Protein AF-A0A3C0IZK3-F1 (afdb_monomer_lite)

Foldseek 3Di:
DDDPPVPVVCVVVVVVVVVVLVVCCVVPVDNDDAAEDEQEQFDDPVHNVVSVVVLVVCVVVDVRHHYDYDDDPDSVVCVVVVRD

Radius of gyration: 18.93 Å; chains: 1; bounding box: 43×43×40 Å

Structure (mmCIF, N/CA/C/O backbone):
data_AF-A0A3C0IZK3-F1
#
_entry.id   AF-A0A3C0IZK3-F1
#
loop_
_atom_site.group_PDB
_atom_site.id
_atom_site.type_symbol
_atom_site.label_atom_id
_atom_site.label_alt_id
_atom_site.label_comp_id
_atom_site.label_asym_id
_atom_site.label_entity_id
_atom_site.label_seq_id
_atom_site.pdbx_PDB_ins_code
_atom_site.Cartn_x
_atom_site.Cartn_y
_atom_site.Cartn_z
_atom_site.occupancy
_atom_site.B_iso_or_equiv
_atom_site.auth_seq_id
_atom_site.auth_comp_id
_atom_site.auth_asym_id
_atom_site.auth_atom_id
_atom_site.pdbx_PDB_model_num
ATOM 1 N N . MET A 1 1 ? -24.061 30.335 -12.418 1.00 44.53 1 MET A N 1
ATOM 2 C CA . MET A 1 1 ? -24.511 29.629 -11.199 1.00 44.53 1 MET A CA 1
ATOM 3 C C . MET A 1 1 ? -24.746 28.176 -11.591 1.00 44.53 1 MET A C 1
ATOM 5 O O . MET A 1 1 ? -25.729 27.895 -12.252 1.00 44.53 1 MET A O 1
ATOM 9 N N . GLY A 1 2 ? -23.771 27.292 -11.370 1.00 50.38 2 GLY A N 1
ATOM 10 C CA . GLY A 1 2 ? -23.757 25.955 -11.988 1.00 50.38 2 GLY A CA 1
ATOM 11 C C . GLY A 1 2 ? -22.787 24.993 -11.308 1.00 50.38 2 GLY A C 1
ATOM 12 O O . GLY A 1 2 ? -21.995 24.348 -11.981 1.00 50.38 2 GLY A O 1
ATOM 13 N N . ARG A 1 3 ? -22.786 24.957 -9.969 1.00 53.22 3 ARG A N 1
ATOM 14 C CA . ARG A 1 3 ? -21.851 24.134 -9.179 1.00 53.22 3 ARG A CA 1
ATOM 15 C C . ARG A 1 3 ? -22.498 23.045 -8.312 1.00 53.22 3 ARG A C 1
ATOM 17 O O . ARG A 1 3 ? -21.771 22.263 -7.719 1.00 53.22 3 ARG A O 1
ATOM 24 N N . ASP A 1 4 ? -23.825 22.893 -8.328 1.00 54.28 4 ASP A N 1
ATOM 25 C CA . ASP A 1 4 ? -24.508 22.095 -7.288 1.00 54.28 4 ASP A CA 1
ATOM 26 C C . ASP A 1 4 ? -25.154 20.783 -7.769 1.00 54.28 4 ASP A C 1
ATOM 28 O O . ASP A 1 4 ? -25.784 20.076 -6.977 1.00 54.28 4 ASP A O 1
ATOM 32 N N . ALA A 1 5 ? -25.009 20.425 -9.048 1.00 51.97 5 ALA A N 1
ATOM 33 C CA . ALA A 1 5 ? -25.557 19.172 -9.582 1.00 51.97 5 ALA A CA 1
ATOM 34 C C . ALA A 1 5 ? -24.649 17.951 -9.317 1.00 51.97 5 ALA A C 1
ATOM 36 O O . ALA A 1 5 ? -25.147 16.838 -9.195 1.00 51.97 5 ALA A O 1
ATOM 37 N N . GLY A 1 6 ? -23.334 18.153 -9.157 1.00 46.84 6 GLY A N 1
ATOM 38 C CA . GLY A 1 6 ? -22.366 17.072 -8.911 1.00 46.84 6 GLY A CA 1
ATOM 39 C C . GLY A 1 6 ? -22.212 16.644 -7.445 1.00 46.84 6 GLY A C 1
ATOM 40 O O . GLY A 1 6 ? -21.575 15.635 -7.176 1.00 46.84 6 GLY A O 1
ATOM 41 N N . ALA A 1 7 ? -22.777 17.391 -6.488 1.00 53.81 7 ALA A N 1
ATOM 42 C CA . ALA A 1 7 ? -22.608 17.120 -5.055 1.00 53.81 7 ALA A CA 1
ATOM 43 C C . ALA A 1 7 ? -23.693 16.195 -4.466 1.00 53.81 7 ALA A C 1
ATOM 45 O O . ALA A 1 7 ? -23.456 15.507 -3.476 1.00 53.81 7 ALA A O 1
ATOM 46 N N . ARG A 1 8 ? -24.891 16.157 -5.069 1.00 51.56 8 ARG A N 1
ATOM 47 C CA . ARG A 1 8 ? -26.062 15.459 -4.503 1.00 51.56 8 ARG A CA 1
ATOM 48 C C . ARG A 1 8 ? -26.087 13.951 -4.766 1.00 51.56 8 ARG A C 1
ATOM 50 O O . ARG A 1 8 ? -26.681 13.225 -3.978 1.00 51.56 8 ARG A O 1
ATOM 57 N N . ALA A 1 9 ? -25.392 13.472 -5.799 1.00 53.91 9 ALA A N 1
ATOM 58 C CA . ALA A 1 9 ? -25.248 12.039 -6.085 1.00 53.91 9 ALA A CA 1
ATOM 59 C C . ALA A 1 9 ? -24.342 11.299 -5.074 1.00 53.91 9 ALA A C 1
ATOM 61 O O . ALA A 1 9 ? -24.252 10.076 -5.102 1.00 53.91 9 ALA A O 1
ATOM 62 N N . ASN A 1 10 ? -23.691 12.028 -4.161 1.00 62.62 10 ASN A N 1
ATOM 63 C CA . ASN A 1 10 ? -22.556 11.514 -3.391 1.00 62.62 10 ASN A CA 1
ATOM 64 C C . ASN A 1 10 ? -22.919 11.191 -1.932 1.00 62.62 10 ASN A C 1
ATOM 66 O O . ASN A 1 10 ? -22.209 10.436 -1.276 1.00 62.62 10 ASN A O 1
ATOM 70 N N . GLY A 1 11 ? -24.021 11.749 -1.413 1.00 74.00 11 GLY A N 1
ATOM 71 C CA . GLY A 1 11 ? -24.396 11.612 -0.001 1.00 74.00 11 GLY A CA 1
ATOM 72 C C . GLY A 1 11 ? -24.849 10.200 0.373 1.00 74.00 11 GLY A C 1
ATOM 73 O O . GLY A 1 11 ? -24.391 9.654 1.371 1.00 74.00 11 GLY A O 1
ATOM 74 N N . MET A 1 12 ? -25.700 9.579 -0.452 1.00 84.62 12 MET A N 1
ATOM 75 C CA . MET A 1 12 ? -26.169 8.210 -0.203 1.00 84.62 12 MET A CA 1
ATOM 76 C C . MET A 1 12 ? -25.027 7.191 -0.328 1.00 84.62 12 MET A C 1
ATOM 78 O O . MET A 1 12 ? -24.924 6.284 0.492 1.00 84.62 12 MET A O 1
ATOM 82 N N . THR A 1 13 ? -24.129 7.380 -1.300 1.00 89.38 13 THR A N 1
ATOM 83 C CA . THR A 1 13 ? -22.926 6.551 -1.467 1.00 89.38 13 THR A CA 1
ATOM 84 C C . THR A 1 13 ? -22.005 6.652 -0.253 1.00 89.38 13 THR A C 1
ATOM 86 O O . THR A 1 13 ? -21.590 5.625 0.268 1.00 89.38 13 THR A O 1
ATOM 89 N N . ALA A 1 14 ? -21.763 7.862 0.263 1.00 87.56 14 ALA A N 1
ATOM 90 C CA . ALA A 1 14 ? -20.938 8.058 1.455 1.00 87.56 14 ALA A CA 1
ATOM 91 C C . ALA A 1 14 ? -21.534 7.391 2.708 1.00 87.56 14 ALA A C 1
ATOM 93 O O . ALA A 1 14 ? -20.806 6.801 3.502 1.00 87.56 14 ALA A O 1
ATOM 94 N N . VAL A 1 15 ? -22.860 7.444 2.875 1.00 90.94 15 VAL A N 1
ATOM 95 C CA . VAL A 1 15 ? -23.550 6.744 3.969 1.00 90.94 15 VAL A CA 1
ATOM 96 C C . VAL A 1 15 ? -23.438 5.225 3.799 1.00 90.94 15 VAL A C 1
ATOM 98 O O . VAL A 1 15 ? -23.141 4.524 4.763 1.00 90.94 15 VAL A O 1
ATOM 101 N N . ALA A 1 16 ? -23.615 4.705 2.582 1.00 93.00 16 ALA A N 1
ATOM 102 C CA . ALA A 1 16 ? -23.465 3.279 2.294 1.00 93.00 16 ALA A CA 1
ATOM 103 C C . ALA A 1 16 ? -22.027 2.775 2.520 1.00 93.00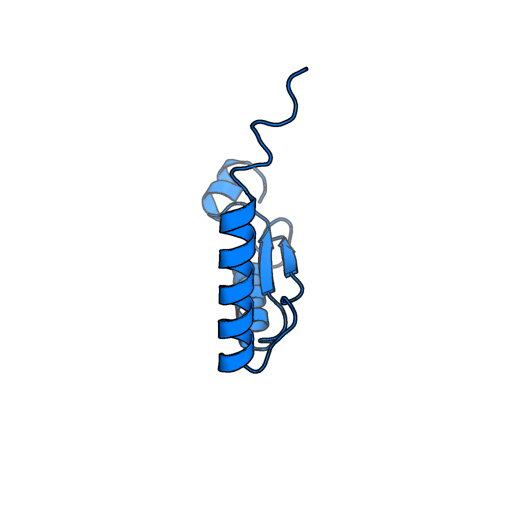 16 ALA A C 1
ATOM 105 O O . ALA A 1 16 ? -21.838 1.688 3.066 1.00 93.00 16 ALA A O 1
ATOM 106 N N . ASP A 1 17 ? -21.018 3.561 2.133 1.00 89.06 17 ASP A N 1
ATOM 107 C CA . ASP A 1 17 ? -19.607 3.281 2.415 1.00 89.06 17 ASP A CA 1
ATOM 108 C C . ASP A 1 17 ? -19.348 3.220 3.924 1.00 89.06 17 ASP A C 1
ATOM 110 O O . ASP A 1 17 ? -18.729 2.271 4.397 1.00 89.06 17 ASP A O 1
ATOM 114 N N . LEU A 1 18 ? -19.888 4.175 4.688 1.00 89.12 18 LEU A N 1
ATOM 115 C CA . LEU A 1 18 ? -19.740 4.209 6.142 1.00 89.12 18 LEU A CA 1
ATOM 116 C C . LEU A 1 18 ? -20.335 2.964 6.816 1.00 89.12 18 LEU A C 1
ATOM 118 O O . LEU A 1 18 ? -19.679 2.348 7.653 1.00 89.12 18 LEU A O 1
ATOM 122 N N . PHE A 1 19 ? -21.557 2.563 6.449 1.00 93.00 19 PHE A N 1
ATOM 123 C CA . PHE A 1 19 ? -22.171 1.352 7.007 1.00 93.00 19 PHE A CA 1
ATOM 124 C C . PHE A 1 19 ? -21.382 0.085 6.661 1.00 93.00 19 PHE A C 1
ATOM 126 O O . PHE A 1 19 ? -21.282 -0.818 7.491 1.00 93.00 19 PHE A O 1
ATOM 133 N N . ARG A 1 20 ? -20.787 0.022 5.464 1.00 90.31 20 ARG A N 1
ATOM 134 C CA . ARG A 1 20 ? -19.916 -1.090 5.065 1.00 90.31 20 ARG A CA 1
ATOM 135 C C . ARG A 1 20 ? -18.648 -1.146 5.916 1.00 90.31 20 ARG A C 1
ATOM 137 O O . ARG A 1 20 ? -18.309 -2.215 6.407 1.00 90.31 20 ARG A O 1
ATOM 144 N N . GLU A 1 21 ? -17.990 -0.008 6.125 1.00 87.75 21 GLU A N 1
ATOM 145 C CA . GLU A 1 21 ? -16.797 0.084 6.977 1.00 87.75 21 GLU A CA 1
ATOM 146 C C . GLU A 1 21 ? -17.101 -0.302 8.430 1.00 87.75 21 GLU A C 1
ATOM 148 O O . GLU A 1 21 ? -16.310 -0.996 9.064 1.00 87.75 21 GLU A O 1
ATOM 153 N N . MET A 1 22 ? -18.270 0.086 8.954 1.00 90.25 22 MET A N 1
ATOM 154 C CA . MET A 1 22 ? -18.722 -0.350 10.279 1.00 90.25 22 MET A CA 1
ATOM 155 C C . MET A 1 22 ? -18.917 -1.868 10.345 1.00 90.25 22 MET A C 1
ATOM 157 O O . MET A 1 22 ? -18.479 -2.488 11.311 1.00 90.25 22 MET A O 1
ATOM 161 N N . ALA A 1 23 ? -19.551 -2.471 9.335 1.00 91.94 23 ALA A N 1
ATOM 162 C CA . ALA A 1 23 ? -19.755 -3.917 9.282 1.00 91.94 23 ALA A CA 1
ATOM 163 C C . ALA A 1 23 ? -18.420 -4.677 9.230 1.00 91.94 23 ALA A C 1
ATOM 165 O O . ALA A 1 23 ? -18.210 -5.592 10.023 1.00 91.94 23 ALA A O 1
ATOM 166 N N . GLU A 1 24 ? -17.492 -4.245 8.373 1.00 88.12 24 GLU A N 1
ATOM 167 C CA . GLU A 1 24 ? -16.150 -4.829 8.267 1.00 88.12 24 GLU A CA 1
ATOM 168 C C . GLU A 1 24 ? -15.362 -4.681 9.579 1.00 88.12 24 GLU A C 1
ATOM 170 O O . GLU A 1 24 ? -14.709 -5.625 10.031 1.00 88.12 24 GLU A O 1
ATOM 175 N N . GLY A 1 25 ? -15.468 -3.525 10.244 1.00 88.00 25 GLY A N 1
ATOM 176 C CA . GLY A 1 25 ? -14.845 -3.288 11.545 1.00 88.00 25 GLY A CA 1
ATOM 177 C C . GLY A 1 25 ? -15.405 -4.178 12.655 1.00 88.00 25 GLY A C 1
ATOM 178 O O . GLY A 1 25 ? -14.637 -4.687 13.469 1.00 88.00 25 GLY A O 1
ATOM 179 N N . LEU A 1 26 ? -16.719 -4.422 12.668 1.00 91.00 26 LEU A N 1
ATOM 180 C CA . LEU A 1 26 ? -17.360 -5.335 13.621 1.00 91.00 26 LEU A CA 1
ATOM 181 C C . LEU A 1 26 ? -17.005 -6.806 13.357 1.00 91.00 26 LEU A C 1
ATOM 183 O O . LEU A 1 26 ? -16.824 -7.559 14.309 1.00 91.00 26 LEU A O 1
ATOM 187 N N . GLU A 1 27 ? -16.889 -7.212 12.092 1.00 89.94 27 GLU A N 1
ATOM 188 C CA . GLU A 1 27 ? -16.544 -8.584 11.700 1.00 89.94 27 GLU A CA 1
ATOM 189 C C . GLU A 1 27 ? -15.071 -8.917 11.980 1.00 89.94 27 GLU A C 1
ATOM 191 O O . GLU A 1 27 ? -14.748 -10.008 12.448 1.00 89.94 27 GLU A O 1
ATOM 196 N N . THR A 1 28 ? -14.167 -7.973 11.707 1.00 84.94 28 THR A N 1
ATOM 197 C CA . THR A 1 28 ? -12.714 -8.220 11.719 1.00 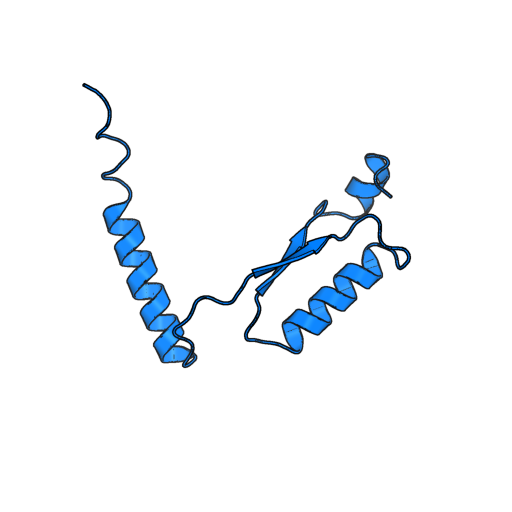84.94 28 THR A CA 1
ATOM 198 C C . THR A 1 28 ? -11.991 -7.629 12.931 1.00 84.94 28 THR A C 1
ATOM 200 O O . THR A 1 28 ? -10.815 -7.925 13.148 1.00 84.94 28 THR A O 1
ATOM 203 N N . GLY A 1 29 ? -12.653 -6.757 13.700 1.00 84.94 29 GLY A N 1
ATOM 204 C CA . GLY A 1 29 ? -12.035 -5.937 14.746 1.00 84.94 29 GLY A CA 1
ATOM 205 C C . GLY A 1 29 ? -11.166 -4.790 14.211 1.00 84.94 29 GLY A C 1
ATOM 206 O O . GLY A 1 29 ? -10.481 -4.127 14.992 1.00 84.94 29 GLY A O 1
ATOM 207 N N . ARG A 1 30 ? -11.156 -4.545 12.892 1.00 77.88 30 ARG A N 1
ATOM 208 C CA . ARG A 1 30 ? -10.296 -3.547 12.237 1.00 77.88 30 ARG A CA 1
ATOM 209 C C . ARG A 1 30 ? -11.094 -2.317 11.823 1.00 77.88 30 ARG A C 1
ATOM 211 O O . ARG A 1 30 ? -11.731 -2.292 10.780 1.00 77.88 30 ARG A O 1
ATOM 218 N N . PHE A 1 31 ? -11.011 -1.263 12.627 1.00 74.50 31 PHE A N 1
ATOM 219 C CA . PHE A 1 31 ? -11.757 -0.015 12.408 1.00 74.50 31 PHE A CA 1
ATOM 220 C C . PHE A 1 31 ? -10.999 1.037 11.583 1.00 74.50 31 PHE A C 1
ATOM 222 O O . PHE A 1 31 ? -11.546 2.094 11.277 1.00 74.50 31 PHE A O 1
ATOM 229 N N . VAL A 1 32 ? -9.735 0.780 11.233 1.00 71.56 32 VAL A N 1
ATOM 230 C CA . VAL A 1 32 ? -8.890 1.714 10.477 1.00 71.56 32 VAL A CA 1
ATOM 231 C C . VAL A 1 32 ? -8.662 1.170 9.071 1.00 71.56 32 VAL A C 1
ATOM 233 O O . VAL A 1 32 ? -8.334 -0.004 8.899 1.00 71.56 32 VAL A O 1
ATOM 236 N N . ARG A 1 33 ? -8.792 2.036 8.058 1.00 73.50 33 ARG A N 1
ATOM 237 C CA . ARG A 1 33 ? -8.461 1.689 6.669 1.00 73.50 33 ARG A CA 1
ATOM 238 C C . ARG A 1 33 ? -6.996 1.243 6.575 1.00 73.50 33 ARG A C 1
ATOM 240 O O . ARG A 1 33 ? -6.102 1.959 7.024 1.00 73.50 33 ARG A O 1
ATOM 247 N N . ARG A 1 34 ? -6.750 0.085 5.953 1.00 82.81 34 ARG A N 1
ATOM 248 C CA . ARG A 1 34 ? -5.398 -0.473 5.765 1.00 82.81 34 ARG A CA 1
ATOM 249 C C . ARG A 1 34 ? -4.519 0.501 4.968 1.00 82.81 34 ARG A C 1
ATOM 251 O O . ARG A 1 34 ? -4.916 0.891 3.864 1.00 82.81 34 ARG A O 1
ATOM 258 N N . PRO A 1 35 ? -3.325 0.878 5.463 1.00 89.00 35 PRO A N 1
ATOM 259 C CA . PRO A 1 35 ? -2.362 1.635 4.673 1.00 89.00 35 PRO A CA 1
ATOM 260 C C . PRO A 1 35 ? -2.060 0.920 3.353 1.00 89.00 35 PRO A C 1
ATOM 262 O O . PRO A 1 35 ? -1.840 -0.293 3.329 1.00 89.00 35 PRO A O 1
ATOM 265 N N . ARG A 1 36 ? -2.062 1.672 2.248 1.00 93.00 36 ARG A N 1
ATOM 266 C CA . ARG A 1 36 ? -1.792 1.141 0.905 1.00 93.00 36 ARG A CA 1
ATOM 267 C C . ARG A 1 36 ? -0.311 1.284 0.585 1.00 93.00 36 ARG A C 1
ATOM 269 O O . ARG A 1 36 ? 0.214 2.393 0.627 1.00 93.00 36 ARG A O 1
ATOM 276 N N . VAL A 1 37 ? 0.338 0.180 0.231 1.00 94.44 37 VAL A N 1
ATOM 277 C CA . VAL A 1 37 ? 1.754 0.144 -0.155 1.00 94.44 37 VAL A CA 1
ATOM 278 C C . VAL A 1 37 ? 1.847 -0.196 -1.636 1.00 94.44 37 VAL A C 1
ATOM 280 O O . VAL A 1 37 ? 1.471 -1.292 -2.048 1.00 94.44 37 VAL A O 1
ATOM 283 N N . GLY A 1 38 ? 2.318 0.761 -2.434 1.00 94.56 38 GLY A N 1
ATOM 284 C CA . GLY A 1 38 ? 2.565 0.566 -3.861 1.00 94.56 38 GLY A CA 1
ATOM 285 C C . GLY A 1 38 ? 3.859 -0.210 -4.098 1.00 94.56 38 GLY A C 1
ATOM 286 O O . GLY A 1 38 ? 4.905 0.192 -3.596 1.00 94.56 38 GLY A O 1
ATOM 287 N N . VAL A 1 39 ? 3.796 -1.289 -4.875 1.00 93.50 39 VAL A N 1
ATOM 288 C CA . VAL A 1 39 ? 4.955 -2.087 -5.291 1.00 93.50 39 VAL A CA 1
ATOM 289 C C . VAL A 1 39 ? 5.099 -1.974 -6.799 1.00 93.50 39 VAL A C 1
ATOM 291 O O . VAL A 1 39 ? 4.273 -2.496 -7.548 1.00 93.50 39 VAL A O 1
ATOM 294 N N . THR A 1 40 ? 6.137 -1.273 -7.247 1.00 92.44 40 THR A N 1
ATOM 295 C CA . THR A 1 40 ? 6.427 -1.140 -8.675 1.00 92.44 40 THR A CA 1
ATOM 296 C C . THR A 1 40 ? 6.960 -2.458 -9.219 1.00 92.44 40 THR A C 1
ATOM 298 O O . THR A 1 40 ? 7.980 -2.948 -8.749 1.00 92.44 40 THR A O 1
ATOM 301 N N . VAL A 1 41 ? 6.267 -3.025 -10.206 1.00 89.31 41 VAL A N 1
ATOM 302 C CA . VAL A 1 41 ? 6.596 -4.342 -10.779 1.00 89.31 41 VAL A CA 1
ATOM 303 C C . VAL A 1 41 ? 7.770 -4.268 -11.764 1.00 89.31 41 VAL A C 1
ATOM 305 O O . VAL A 1 41 ? 8.522 -5.225 -11.911 1.00 89.31 41 VAL A O 1
ATOM 308 N N . LEU A 1 42 ? 7.941 -3.130 -12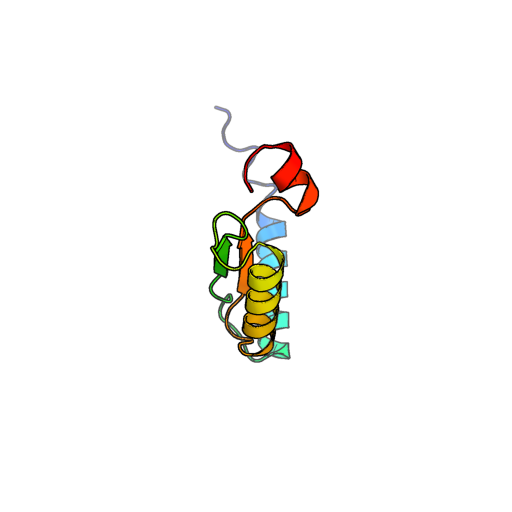.439 1.00 87.69 42 LEU A N 1
ATOM 309 C CA . LEU A 1 42 ? 8.955 -2.948 -13.480 1.00 87.69 42 LEU A CA 1
ATOM 310 C C . LEU A 1 42 ? 10.241 -2.308 -12.955 1.00 87.69 42 LEU A C 1
ATOM 312 O O . LEU A 1 42 ? 10.213 -1.543 -11.991 1.00 87.69 42 LEU A O 1
ATOM 316 N N . GLY A 1 43 ? 11.353 -2.576 -13.644 1.00 83.94 43 GLY A N 1
ATOM 317 C CA . GLY A 1 43 ? 12.661 -1.983 -13.347 1.00 83.94 43 GLY A CA 1
ATOM 318 C C . GLY A 1 43 ? 13.399 -2.612 -12.162 1.00 83.94 43 GLY A C 1
ATOM 319 O O . GLY A 1 43 ? 14.382 -2.046 -11.693 1.00 83.94 43 GLY A O 1
ATOM 320 N N . SER A 1 44 ? 12.935 -3.761 -11.664 1.00 86.81 44 SER A N 1
ATOM 321 C CA . SER A 1 44 ? 13.642 -4.541 -10.645 1.00 86.81 44 SER A CA 1
ATOM 322 C C . SER A 1 44 ? 14.664 -5.490 -11.273 1.00 86.81 44 SER A C 1
ATOM 324 O O . SER A 1 44 ? 14.351 -6.182 -12.239 1.00 86.81 44 SER A O 1
ATOM 326 N N . GLU A 1 45 ? 15.845 -5.601 -10.661 1.00 90.81 45 GLU A N 1
ATOM 327 C CA . GLU A 1 45 ? 16.909 -6.546 -11.048 1.00 90.81 45 GLU A CA 1
ATOM 328 C C . GLU A 1 45 ? 16.489 -8.020 -10.924 1.00 90.81 45 GLU A C 1
ATOM 330 O O . GLU A 1 45 ? 17.083 -8.894 -11.551 1.00 90.81 45 GLU A O 1
ATOM 335 N N . HIS A 1 46 ? 15.454 -8.303 -10.127 1.00 85.81 46 HIS A N 1
ATOM 336 C CA . HIS A 1 46 ? 14.922 -9.652 -9.927 1.00 85.81 46 HIS A CA 1
ATOM 337 C C . HIS A 1 46 ? 13.825 -10.036 -10.930 1.00 85.81 46 HIS A C 1
ATOM 339 O O . HIS A 1 46 ? 13.381 -11.182 -10.937 1.00 85.81 46 HIS A O 1
ATOM 345 N N . GLY A 1 47 ? 13.408 -9.105 -11.789 1.00 87.38 47 GLY A N 1
ATOM 346 C CA . GLY A 1 47 ? 12.357 -9.316 -12.778 1.00 87.38 47 GLY A CA 1
ATOM 347 C C . GLY A 1 47 ? 10.927 -9.180 -12.220 1.00 87.38 47 GLY A C 1
ATOM 348 O O . GLY A 1 47 ? 10.703 -9.306 -11.012 1.00 87.38 47 GLY A O 1
ATOM 349 N N . PRO A 1 48 ? 9.936 -8.912 -13.092 1.00 86.38 48 PRO A N 1
ATOM 350 C CA . PRO A 1 48 ? 8.534 -8.717 -12.710 1.00 86.38 48 PRO A CA 1
ATOM 351 C C . PRO A 1 48 ? 7.933 -9.866 -11.897 1.00 86.38 48 PRO A C 1
ATOM 353 O O . PRO A 1 48 ? 7.203 -9.634 -10.934 1.00 86.38 48 PRO A O 1
ATOM 356 N N . GLU A 1 49 ? 8.239 -11.106 -12.275 1.00 88.25 49 GLU A N 1
ATOM 357 C CA . GLU A 1 49 ? 7.653 -12.311 -11.696 1.00 88.25 49 GLU A CA 1
ATOM 358 C C . GLU A 1 49 ? 8.030 -12.466 -10.212 1.00 88.25 49 GLU A C 1
ATOM 360 O O . GLU A 1 49 ? 7.162 -12.722 -9.372 1.00 88.25 49 GLU A O 1
ATOM 365 N N . GLU A 1 50 ? 9.297 -12.225 -9.859 1.00 92.06 50 GLU A N 1
ATOM 366 C CA . GLU A 1 50 ? 9.749 -12.290 -8.464 1.00 92.06 50 GLU A CA 1
ATOM 367 C C . GLU A 1 50 ? 9.213 -11.123 -7.626 1.00 92.06 50 GLU A C 1
ATOM 369 O O . GLU A 1 50 ? 8.882 -11.312 -6.453 1.00 92.06 50 GLU A O 1
ATOM 374 N N . ILE A 1 51 ? 9.045 -9.931 -8.213 1.00 93.19 51 ILE A N 1
ATOM 375 C CA . ILE A 1 51 ? 8.429 -8.798 -7.506 1.00 93.19 51 ILE A CA 1
ATOM 376 C C . ILE A 1 51 ? 6.965 -9.082 -7.171 1.00 93.19 51 ILE A C 1
ATOM 378 O O . ILE A 1 51 ? 6.537 -8.841 -6.039 1.00 93.19 51 ILE A O 1
ATOM 382 N N . VAL A 1 52 ? 6.201 -9.630 -8.120 1.00 92.62 52 VAL A N 1
ATOM 383 C CA . VAL A 1 52 ? 4.807 -10.032 -7.885 1.00 92.62 52 VAL A CA 1
ATOM 384 C C . VAL A 1 52 ? 4.741 -11.095 -6.792 1.00 92.62 52 VAL A C 1
ATOM 386 O O . VAL A 1 52 ? 3.979 -10.949 -5.836 1.00 92.62 52 VAL A O 1
ATOM 389 N N . ARG A 1 53 ? 5.598 -12.117 -6.862 1.00 94.00 53 ARG A N 1
ATOM 390 C CA . ARG A 1 53 ? 5.676 -13.162 -5.837 1.00 94.00 53 ARG A CA 1
ATOM 391 C C . ARG A 1 53 ? 5.997 -12.594 -4.451 1.00 94.00 53 ARG A C 1
ATOM 393 O O . ARG A 1 53 ? 5.353 -12.963 -3.469 1.00 94.00 53 ARG A O 1
ATOM 400 N N . GLY A 1 54 ? 6.957 -11.676 -4.352 1.00 94.31 54 GLY A N 1
ATOM 401 C CA . GLY A 1 54 ? 7.291 -10.992 -3.100 1.00 94.31 54 GLY A CA 1
ATOM 402 C C . GLY A 1 54 ? 6.123 -10.169 -2.546 1.00 94.31 54 GLY A C 1
ATOM 403 O O . GLY A 1 54 ? 5.833 -10.224 -1.349 1.00 94.31 54 GLY A O 1
ATOM 404 N N . ALA A 1 55 ? 5.402 -9.462 -3.419 1.00 94.25 55 ALA A N 1
ATOM 405 C CA . ALA A 1 55 ? 4.211 -8.698 -3.062 1.00 94.25 55 ALA A CA 1
ATOM 406 C C . ALA A 1 55 ? 3.080 -9.595 -2.522 1.00 94.25 55 ALA A C 1
ATOM 408 O O . ALA A 1 55 ? 2.445 -9.251 -1.522 1.00 94.25 55 ALA A O 1
ATOM 409 N N . GLU A 1 56 ? 2.861 -10.767 -3.124 1.00 94.31 56 GLU A N 1
ATOM 410 C CA . GLU A 1 56 ? 1.897 -11.758 -2.634 1.00 94.31 56 GLU A CA 1
ATOM 411 C C . GLU A 1 56 ? 2.280 -12.315 -1.260 1.00 94.31 56 GLU A C 1
ATOM 413 O O . GLU A 1 56 ? 1.426 -12.427 -0.375 1.00 94.31 56 GLU A O 1
ATOM 418 N N . LEU A 1 57 ? 3.561 -12.646 -1.057 1.00 96.56 57 LEU A N 1
ATOM 419 C CA . LEU A 1 57 ? 4.067 -13.106 0.238 1.00 96.56 57 LEU A CA 1
ATOM 420 C C . LEU A 1 57 ? 3.854 -12.041 1.320 1.00 96.56 57 LEU A C 1
ATOM 422 O O . LEU A 1 57 ? 3.354 -12.362 2.398 1.00 96.56 57 LEU A O 1
ATOM 426 N N . ALA A 1 58 ? 4.153 -10.775 1.021 1.00 94.56 58 ALA A N 1
ATOM 427 C CA . ALA A 1 58 ? 3.933 -9.662 1.941 1.00 94.56 58 ALA A CA 1
ATOM 428 C C . ALA A 1 58 ? 2.443 -9.473 2.281 1.00 94.56 58 ALA A C 1
ATOM 430 O O . ALA A 1 58 ? 2.095 -9.310 3.450 1.00 94.56 58 ALA A O 1
ATOM 431 N N . ALA A 1 59 ? 1.556 -9.560 1.284 1.00 93.25 59 ALA A N 1
ATOM 432 C CA . ALA A 1 59 ? 0.111 -9.443 1.482 1.00 93.25 59 ALA A CA 1
ATOM 433 C C . ALA A 1 59 ? -0.466 -10.571 2.356 1.00 93.25 59 ALA A C 1
ATOM 435 O O . ALA A 1 59 ? -1.392 -10.339 3.134 1.00 93.25 59 ALA A O 1
ATOM 436 N N . ARG A 1 60 ? 0.083 -11.790 2.241 1.00 93.56 60 ARG A N 1
ATOM 437 C CA . ARG A 1 60 ? -0.296 -12.945 3.074 1.00 93.56 60 ARG A CA 1
ATOM 438 C C . ARG A 1 60 ? 0.266 -12.847 4.490 1.00 93.56 60 ARG A C 1
ATOM 440 O O . ARG A 1 60 ? -0.423 -13.209 5.437 1.00 93.56 60 ARG A O 1
ATOM 447 N N . ALA A 1 61 ? 1.505 -12.381 4.627 1.00 95.12 61 ALA A N 1
ATOM 448 C CA . ALA A 1 61 ? 2.190 -12.285 5.912 1.00 95.12 61 ALA A CA 1
ATOM 449 C C . ALA A 1 61 ? 1.668 -11.136 6.783 1.00 95.12 61 ALA A C 1
ATOM 451 O O . ALA A 1 61 ? 1.728 -11.224 8.008 1.00 95.12 61 ALA A O 1
ATOM 452 N N . ASN A 1 62 ? 1.162 -10.062 6.172 1.00 89.44 62 ASN A N 1
ATOM 453 C CA . ASN A 1 62 ? 0.714 -8.881 6.893 1.00 89.44 62 ASN A CA 1
ATOM 454 C C . ASN A 1 62 ? -0.687 -8.445 6.448 1.00 89.44 62 ASN A C 1
ATOM 456 O O . ASN A 1 62 ? -0.889 -7.764 5.440 1.00 89.44 62 ASN A O 1
ATOM 460 N N . ALA A 1 63 ? -1.669 -8.815 7.266 1.00 84.62 63 ALA A N 1
ATOM 461 C CA . ALA A 1 63 ? -3.069 -8.504 7.039 1.00 84.62 63 ALA A CA 1
ATOM 462 C C . ALA A 1 63 ? -3.456 -7.057 7.416 1.00 84.62 63 ALA A C 1
ATOM 464 O O . ALA A 1 63 ? -4.616 -6.690 7.232 1.00 84.62 63 ALA A O 1
ATOM 465 N N . ASP A 1 64 ? -2.516 -6.231 7.883 1.00 87.00 64 ASP A N 1
ATOM 466 C CA . ASP A 1 64 ? -2.761 -4.831 8.251 1.00 87.00 64 ASP A CA 1
ATOM 467 C C . ASP A 1 64 ? -2.398 -3.852 7.124 1.00 87.00 64 ASP A C 1
ATOM 469 O O . ASP A 1 64 ? -2.842 -2.706 7.128 1.00 87.00 64 ASP A O 1
ATOM 473 N N . VAL A 1 65 ? -1.666 -4.299 6.097 1.00 89.38 65 VAL A N 1
ATOM 474 C CA . VAL A 1 65 ? -1.273 -3.470 4.940 1.00 89.38 65 VAL A CA 1
ATOM 475 C C . VAL A 1 65 ? -1.923 -3.956 3.656 1.00 89.38 65 VAL A C 1
ATOM 477 O O . VAL A 1 65 ? -2.005 -5.154 3.410 1.00 89.38 65 VAL A O 1
ATOM 480 N N . GLN A 1 66 ? -2.397 -3.045 2.813 1.00 91.69 66 GLN A N 1
ATOM 481 C CA . GLN A 1 66 ? -2.899 -3.390 1.487 1.00 91.69 66 GLN A CA 1
ATOM 482 C C . GLN A 1 66 ? -1.776 -3.215 0.463 1.00 91.69 66 GLN A C 1
ATOM 484 O O . GLN A 1 66 ? -1.413 -2.091 0.117 1.00 91.69 66 GLN A O 1
ATOM 489 N N . VAL A 1 67 ? -1.239 -4.325 -0.039 1.00 94.19 67 VAL A N 1
ATOM 490 C CA . VAL A 1 67 ? -0.249 -4.304 -1.122 1.00 94.19 67 VAL A CA 1
ATOM 491 C C . VAL A 1 67 ? -0.956 -4.015 -2.446 1.00 94.19 67 VAL A C 1
ATOM 493 O O . VAL A 1 67 ? -1.970 -4.634 -2.767 1.00 94.19 67 VAL A O 1
ATOM 496 N N . VAL A 1 68 ? -0.439 -3.051 -3.205 1.00 94.31 68 VAL A N 1
ATOM 497 C CA . VAL A 1 68 ? -0.977 -2.624 -4.500 1.00 94.31 68 VAL A CA 1
ATOM 498 C C . VAL A 1 68 ? 0.140 -2.701 -5.528 1.00 94.31 68 VAL A C 1
ATOM 500 O O . VAL A 1 68 ? 1.133 -1.990 -5.410 1.00 94.31 68 VAL A O 1
ATOM 503 N N . LEU A 1 69 ? -0.019 -3.534 -6.552 1.00 92.44 69 LEU A N 1
ATOM 504 C CA . LEU A 1 69 ? 0.937 -3.583 -7.655 1.00 92.44 69 LEU A CA 1
ATOM 505 C C . LEU A 1 69 ? 0.800 -2.333 -8.533 1.00 92.44 69 LEU A C 1
ATOM 507 O O . LEU A 1 69 ? -0.308 -1.925 -8.884 1.00 92.44 69 LEU A O 1
ATOM 511 N N . VAL A 1 70 ? 1.934 -1.733 -8.884 1.00 91.19 70 VAL A N 1
ATOM 512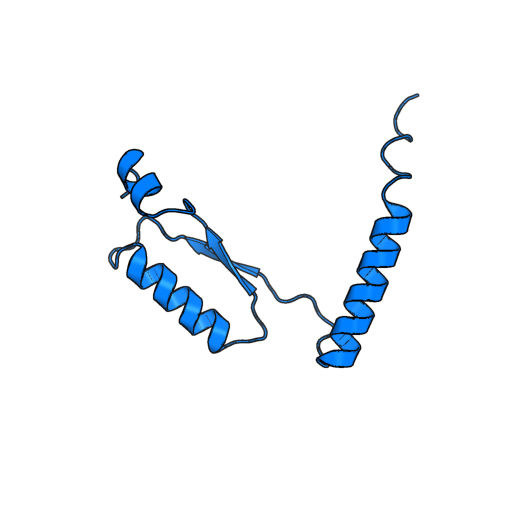 C CA . VAL A 1 70 ? 2.036 -0.565 -9.762 1.00 91.19 70 VAL A CA 1
ATOM 513 C C . VAL A 1 70 ? 2.837 -0.968 -10.995 1.00 91.19 70 VAL A C 1
ATOM 515 O O . VAL A 1 70 ? 4.027 -1.262 -10.921 1.00 91.19 70 VAL A O 1
ATOM 518 N N . GLY A 1 71 ? 2.177 -1.010 -12.145 1.00 78.88 71 GLY A N 1
ATOM 519 C CA . GLY A 1 71 ? 2.776 -1.479 -13.390 1.00 78.88 71 GLY A CA 1
ATOM 520 C C . GLY A 1 71 ? 1.724 -2.067 -14.329 1.00 78.88 71 GLY A C 1
ATOM 521 O O . GLY A 1 71 ? 0.544 -2.116 -13.971 1.00 78.88 71 GLY A O 1
ATOM 522 N N . PRO A 1 72 ? 2.116 -2.474 -15.546 1.00 69.88 72 PRO A N 1
ATOM 523 C CA . PRO A 1 72 ? 1.210 -3.130 -16.476 1.00 69.88 72 PRO A CA 1
ATOM 524 C C . PRO A 1 72 ? 0.657 -4.410 -15.848 1.00 69.88 72 PRO A C 1
ATOM 526 O O . PRO A 1 72 ? 1.389 -5.188 -15.244 1.00 69.88 72 PRO A O 1
ATOM 529 N N . ALA A 1 73 ? -0.651 -4.615 -16.013 1.00 55.28 73 ALA A N 1
ATOM 530 C CA . ALA A 1 73 ? -1.372 -5.774 -15.483 1.00 55.28 73 ALA A CA 1
ATOM 531 C C . ALA A 1 73 ? -0.913 -7.112 -16.095 1.00 55.28 73 ALA A C 1
ATOM 533 O O . ALA A 1 73 ? -1.276 -8.170 -15.591 1.00 55.28 73 ALA A O 1
ATOM 534 N N . ASP A 1 74 ? -0.135 -7.045 -17.176 1.00 62.84 74 ASP A N 1
ATOM 535 C CA . ASP A 1 74 ? 0.410 -8.177 -17.908 1.00 62.84 74 ASP A CA 1
ATOM 536 C C . ASP A 1 74 ? 1.923 -7.943 -18.135 1.00 62.84 74 ASP A C 1
ATOM 538 O O . ASP A 1 74 ? 2.291 -6.924 -18.741 1.00 62.84 74 ASP A O 1
ATOM 542 N N . PRO A 1 75 ? 2.803 -8.841 -17.650 1.00 57.38 75 PRO A N 1
ATOM 543 C CA . PRO A 1 75 ? 4.245 -8.788 -17.899 1.00 57.38 75 PRO A CA 1
ATOM 544 C C . PRO A 1 75 ? 4.602 -8.713 -19.391 1.00 57.38 75 PRO A C 1
ATOM 546 O O . PRO A 1 75 ? 5.561 -8.034 -19.765 1.00 57.38 75 PRO A O 1
ATOM 549 N N . ASP A 1 76 ? 3.806 -9.328 -20.266 1.00 58.50 76 ASP A N 1
ATOM 550 C CA . ASP A 1 76 ? 4.043 -9.310 -21.711 1.00 58.50 76 ASP A CA 1
ATOM 551 C C . ASP A 1 76 ? 3.650 -7.964 -22.340 1.00 58.50 76 ASP A C 1
ATOM 553 O O . ASP A 1 76 ? 4.318 -7.473 -23.258 1.00 58.50 76 ASP A O 1
ATOM 557 N N . ASN A 1 77 ? 2.654 -7.276 -21.774 1.00 57.03 77 ASN A N 1
ATOM 558 C CA . ASN A 1 77 ? 2.320 -5.894 -22.137 1.00 57.03 77 ASN A CA 1
ATOM 559 C C . ASN A 1 77 ? 3.416 -4.899 -21.691 1.00 57.03 77 ASN A C 1
ATOM 561 O O . ASN A 1 77 ? 3.568 -3.834 -22.291 1.00 57.03 77 ASN A O 1
ATOM 565 N N . ALA A 1 78 ? 4.225 -5.245 -20.680 1.00 54.31 78 ALA A N 1
ATOM 566 C CA . ALA A 1 78 ? 5.412 -4.474 -20.297 1.00 54.31 78 ALA A CA 1
ATOM 567 C C . ALA A 1 78 ? 6.537 -4.586 -21.336 1.00 54.31 78 ALA A C 1
ATOM 569 O O . ALA A 1 78 ? 7.091 -3.572 -21.774 1.00 54.31 78 ALA A O 1
ATOM 570 N N . ARG A 1 79 ? 6.832 -5.823 -21.762 1.00 56.66 79 ARG A N 1
ATOM 571 C CA . ARG A 1 79 ? 7.865 -6.140 -22.763 1.00 56.66 79 ARG A CA 1
ATOM 572 C C . ARG A 1 79 ? 7.558 -5.482 -24.108 1.00 56.66 79 ARG A C 1
ATOM 574 O O . ARG A 1 79 ? 8.434 -4.851 -24.693 1.00 56.66 79 ARG A O 1
ATOM 581 N N . GLY A 1 80 ? 6.297 -5.526 -24.550 1.00 56.84 80 GLY A N 1
ATOM 582 C CA . GLY A 1 80 ? 5.847 -4.889 -25.796 1.00 56.84 80 GLY A CA 1
ATOM 583 C C . GLY A 1 80 ? 5.960 -3.356 -25.823 1.00 56.84 80 GLY A C 1
ATOM 584 O O . GLY A 1 80 ? 5.917 -2.759 -26.896 1.00 56.84 80 GLY A O 1
ATOM 585 N N . ARG A 1 81 ? 6.131 -2.706 -24.663 1.00 58.94 81 ARG A N 1
ATOM 586 C CA . ARG A 1 81 ? 6.330 -1.252 -24.544 1.00 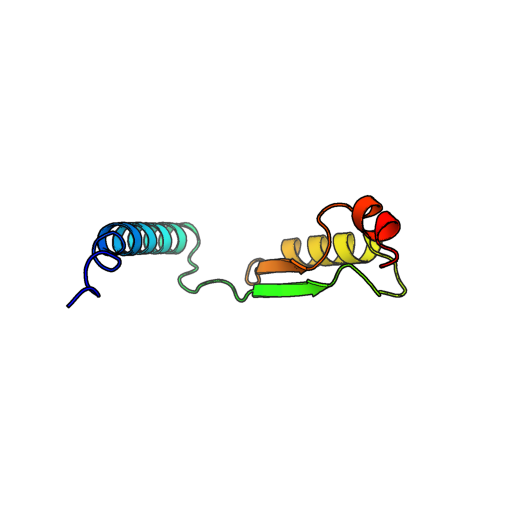58.94 81 ARG A CA 1
ATOM 587 C C . ARG A 1 81 ? 7.786 -0.846 -24.303 1.00 58.94 81 ARG A C 1
ATOM 589 O O . ARG A 1 81 ? 8.040 0.341 -24.116 1.00 58.94 81 ARG A O 1
ATOM 596 N N . GLY A 1 82 ? 8.726 -1.796 -24.309 1.00 54.09 82 GLY A N 1
ATOM 597 C CA . GLY A 1 82 ? 10.143 -1.525 -24.042 1.00 54.09 82 GLY A CA 1
ATOM 598 C C . GLY A 1 82 ? 10.412 -1.074 -22.603 1.00 54.09 82 GLY A C 1
ATOM 599 O O . GLY A 1 82 ? 11.336 -0.305 -22.369 1.00 54.09 82 GLY A O 1
ATOM 600 N N . LEU A 1 83 ? 9.567 -1.501 -21.658 1.00 53.34 83 LEU A N 1
ATOM 601 C CA . LEU A 1 83 ? 9.662 -1.153 -20.235 1.00 53.34 83 LEU A CA 1
ATOM 602 C C . LEU A 1 83 ? 10.243 -2.299 -19.382 1.00 53.34 83 LEU A C 1
ATOM 604 O O . LEU A 1 83 ? 10.105 -2.271 -18.157 1.00 53.34 83 LEU A O 1
ATOM 608 N N . ALA A 1 84 ? 10.812 -3.317 -20.035 1.00 52.53 84 ALA A N 1
ATOM 609 C CA . ALA A 1 84 ? 11.468 -4.467 -19.416 1.00 52.53 84 ALA A CA 1
ATOM 610 C C . ALA A 1 84 ? 12.981 -4.253 -19.346 1.00 52.53 84 ALA A C 1
ATOM 612 O O . ALA A 1 84 ? 13.535 -3.730 -20.341 1.00 52.53 84 ALA A O 1
#

Sequence (84 aa):
MGRDAGARANGMTAVADLFREMAEGLETGRFVRRPRVGVTVLGSEHGPEEIVRGAELAARANADVQVVLVGPADPDNARGRGLA

pLDDT: mean 79.68, std 15.98, range [44.53, 96.56]

Secondary structure (DSSP, 8-state):
---SSSSGGGHHHHHHHHHHHHHHHHHHS--SPPPEEEEE-SS-TTHHHHHHHHHHHHHHH-TTSEEEE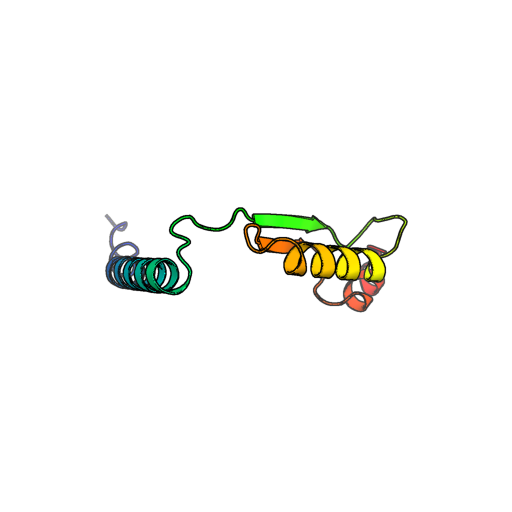ES-SSHHHHHTTT--